Protein AF-A0A7J3SMW7-F1 (afdb_monomer_lite)

Radius of gyration: 13.25 Å; chains: 1; bounding box: 26×42×27 Å

Organism: NCBI:txid683846

pLDDT: mean 78.85, std 14.25, range [37.62, 91.25]

Sequence (72 aa):
MGVRSGAKEEKVEFIGGYKLTFVSSGGEVIGVLIEGPKFPRPLYIPKDPCTRLSVKLPENIRKFLIKEGFKL

Secondary structure (DSSP, 8-state):
----------EEEEETTEEEEEEEETTEEEEEEEEETTEEEEEEEE--TT----S---HHHHHHHHHTT---

Structure (mmCIF, N/CA/C/O backbone):
data_AF-A0A7J3SMW7-F1
#
_entry.id   AF-A0A7J3SMW7-F1
#
loop_
_atom_site.group_PDB
_atom_site.id
_atom_site.type_symbol
_atom_site.label_atom_id
_atom_site.label_alt_id
_atom_site.label_comp_id
_atom_site.label_asym_id
_atom_site.label_entity_id
_atom_site.label_seq_id
_atom_site.pdbx_PDB_ins_code
_atom_site.Cartn_x
_atom_site.Cartn_y
_atom_site.Cartn_z
_atom_site.occupancy
_atom_site.B_iso_or_equiv
_atom_site.auth_seq_id
_atom_site.auth_comp_id
_atom_site.auth_asym_id
_atom_site.auth_atom_id
_atom_site.pdbx_PDB_model_num
ATOM 1 N N . MET A 1 1 ? 8.117 -30.379 -14.432 1.00 37.62 1 MET A N 1
ATOM 2 C CA . MET A 1 1 ? 7.948 -29.145 -15.232 1.00 37.62 1 MET A CA 1
ATOM 3 C C . MET A 1 1 ? 7.541 -28.049 -14.259 1.00 37.62 1 MET A C 1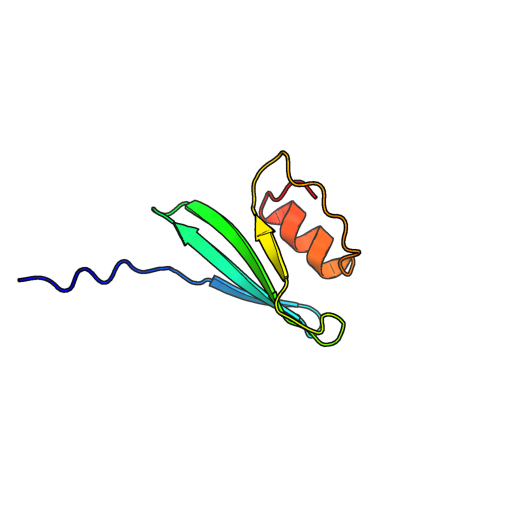
ATOM 5 O O . MET A 1 1 ? 6.551 -28.229 -13.565 1.00 37.62 1 MET A O 1
ATOM 9 N N . GLY A 1 2 ? 8.406 -27.051 -14.061 1.00 39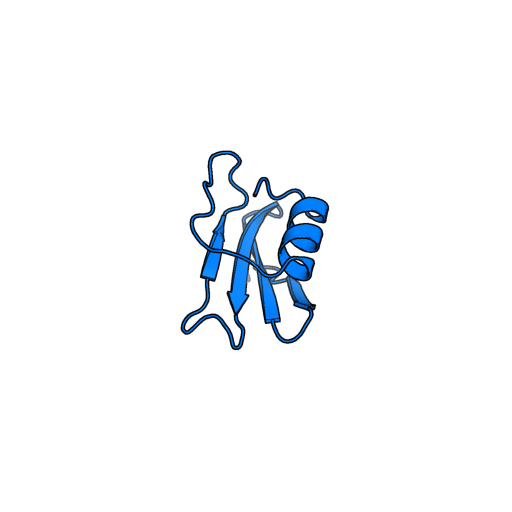.97 2 GLY A N 1
ATOM 10 C CA . GLY A 1 2 ? 8.388 -26.166 -12.893 1.00 39.97 2 GLY A CA 1
ATOM 11 C C . GLY A 1 2 ? 7.106 -25.353 -12.750 1.00 39.97 2 GLY A C 1
ATOM 12 O O . GLY A 1 2 ? 6.639 -24.738 -13.708 1.00 39.97 2 GLY A O 1
ATOM 13 N N . VAL A 1 3 ? 6.571 -25.336 -11.530 1.00 43.59 3 VAL A N 1
ATOM 14 C CA . VAL A 1 3 ? 5.575 -24.360 -11.100 1.00 43.59 3 VAL A CA 1
ATOM 15 C C . VAL A 1 3 ? 6.172 -22.972 -11.319 1.00 43.59 3 VAL A C 1
ATOM 17 O O . VAL A 1 3 ? 7.127 -22.574 -10.657 1.00 43.59 3 VAL A O 1
ATOM 20 N N . ARG A 1 4 ? 5.657 -22.233 -12.304 1.00 44.06 4 ARG A N 1
ATOM 21 C CA . ARG A 1 4 ? 5.901 -20.794 -12.408 1.00 44.06 4 ARG A CA 1
ATOM 22 C C . ARG A 1 4 ? 5.103 -20.132 -11.292 1.00 44.06 4 ARG A C 1
ATOM 24 O O . ARG A 1 4 ? 4.071 -19.516 -11.536 1.00 44.06 4 ARG A O 1
ATOM 31 N N . SER A 1 5 ? 5.575 -20.293 -10.062 1.00 45.06 5 SER A N 1
ATOM 32 C CA . SER A 1 5 ? 5.258 -19.383 -8.976 1.00 45.06 5 SER A CA 1
ATOM 33 C C . SER A 1 5 ? 5.900 -18.060 -9.369 1.00 45.06 5 SER A C 1
ATOM 35 O O . SER A 1 5 ? 7.047 -17.790 -9.030 1.00 45.06 5 SER A O 1
ATOM 37 N N . GLY A 1 6 ? 5.201 -17.276 -10.194 1.00 41.41 6 GLY A N 1
ATOM 38 C CA . GLY A 1 6 ? 5.486 -15.859 -10.328 1.00 41.41 6 GLY A CA 1
ATOM 39 C C . GLY A 1 6 ? 5.279 -15.282 -8.943 1.00 41.41 6 GLY A C 1
ATOM 40 O O . GLY A 1 6 ? 4.141 -15.026 -8.558 1.00 41.41 6 GLY A O 1
ATOM 41 N N . ALA A 1 7 ? 6.353 -15.219 -8.159 1.00 46.44 7 ALA A N 1
ATOM 42 C CA . ALA A 1 7 ? 6.337 -14.649 -6.832 1.00 46.44 7 ALA A CA 1
ATOM 43 C C . ALA A 1 7 ? 5.952 -13.179 -7.004 1.00 46.44 7 ALA A C 1
ATOM 45 O O . ALA A 1 7 ? 6.781 -12.325 -7.303 1.00 46.44 7 ALA A O 1
ATOM 46 N N . LYS A 1 8 ? 4.656 -12.884 -6.885 1.00 55.62 8 LYS A N 1
ATOM 47 C CA . LYS A 1 8 ? 4.226 -11.567 -6.450 1.00 55.62 8 LYS A CA 1
ATOM 48 C C . LYS A 1 8 ? 4.755 -11.457 -5.032 1.00 55.62 8 LYS A C 1
ATOM 50 O O . LYS A 1 8 ? 4.146 -11.965 -4.097 1.00 55.62 8 LYS A O 1
ATOM 55 N N . GLU A 1 9 ? 5.944 -10.890 -4.890 1.00 57.19 9 GLU A N 1
ATOM 56 C CA . GLU A 1 9 ? 6.431 -10.435 -3.597 1.00 57.19 9 GLU A CA 1
ATOM 57 C C . GLU A 1 9 ? 5.511 -9.296 -3.155 1.00 57.19 9 GLU A C 1
ATOM 59 O O . GLU A 1 9 ? 5.704 -8.125 -3.487 1.00 57.19 9 GLU A O 1
ATOM 64 N N . GLU A 1 10 ? 4.430 -9.678 -2.478 1.00 66.38 10 GLU A N 1
ATOM 65 C CA . GLU A 1 10 ? 3.518 -8.772 -1.799 1.00 66.38 10 GLU A CA 1
ATOM 66 C C . GLU A 1 10 ? 4.174 -8.367 -0.480 1.00 66.38 10 GLU A C 1
ATOM 68 O O . GLU A 1 10 ? 4.058 -9.046 0.541 1.00 66.38 10 GLU A O 1
ATOM 73 N N . LYS A 1 11 ? 4.913 -7.254 -0.504 1.00 81.69 11 LYS A N 1
ATOM 74 C CA . LYS A 1 11 ? 5.406 -6.622 0.724 1.00 81.69 11 LYS A CA 1
ATOM 75 C C . LYS A 1 11 ? 4.209 -5.971 1.413 1.00 81.69 11 LYS A C 1
ATOM 77 O O . LYS A 1 11 ? 3.557 -5.107 0.829 1.00 81.69 11 LYS A O 1
ATOM 82 N N . VAL A 1 12 ? 3.907 -6.388 2.640 1.00 87.38 12 VAL A N 1
ATOM 83 C CA . VAL A 1 12 ? 2.804 -5.830 3.434 1.00 87.38 12 VAL A CA 1
ATOM 84 C C . VAL A 1 12 ? 3.374 -5.027 4.595 1.00 87.38 12 VAL A C 1
ATOM 86 O O . VAL A 1 12 ? 4.184 -5.539 5.358 1.00 87.38 12 VAL A O 1
ATOM 89 N N . GLU A 1 13 ? 2.927 -3.783 4.738 1.00 87.88 13 GLU A N 1
ATOM 90 C CA . GLU A 1 13 ? 3.311 -2.864 5.811 1.00 87.88 13 GLU A CA 1
ATOM 91 C C . GLU A 1 13 ? 2.061 -2.386 6.555 1.00 87.88 13 GLU A C 1
ATOM 93 O O . GLU A 1 13 ? 1.028 -2.104 5.945 1.00 87.88 13 G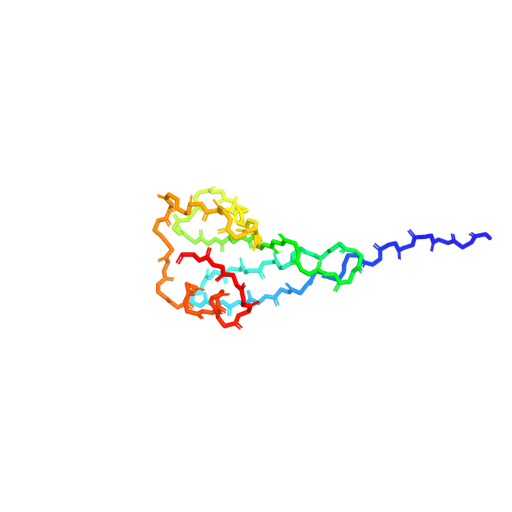LU A O 1
ATOM 98 N N . PHE A 1 14 ? 2.147 -2.255 7.878 1.00 88.62 14 PHE A N 1
ATOM 99 C CA . PHE A 1 14 ? 1.035 -1.783 8.705 1.00 88.62 14 PHE A CA 1
ATOM 100 C C . PHE A 1 14 ? 1.381 -0.442 9.348 1.00 88.62 14 PHE A C 1
ATOM 102 O O . PHE A 1 14 ? 2.312 -0.344 10.143 1.00 88.62 14 PHE A O 1
ATOM 109 N N . ILE A 1 15 ? 0.620 0.606 9.023 1.00 86.81 15 ILE A N 1
ATOM 110 C CA . ILE A 1 15 ? 0.900 1.978 9.465 1.00 86.81 15 ILE A CA 1
ATOM 111 C C . ILE A 1 15 ? -0.377 2.620 9.990 1.00 86.81 15 ILE A C 1
ATOM 113 O O . ILE A 1 15 ? -1.319 2.856 9.239 1.00 86.81 15 ILE A O 1
ATOM 117 N N . GLY A 1 16 ? -0.408 2.948 11.285 1.00 82.19 16 GLY A N 1
ATOM 118 C CA . GLY A 1 16 ? -1.499 3.727 11.887 1.00 82.19 16 GLY A CA 1
ATOM 119 C C . GLY A 1 16 ? -2.890 3.104 11.718 1.00 82.19 16 GLY A C 1
ATOM 120 O O . GLY A 1 16 ? -3.858 3.836 11.522 1.00 82.19 16 GLY A O 1
ATOM 121 N N . GLY A 1 17 ? -2.981 1.770 11.731 1.00 86.25 17 GLY A N 1
ATOM 122 C CA . GLY A 1 17 ? -4.230 1.028 11.518 1.00 86.25 17 GLY A CA 1
ATOM 123 C C . GLY A 1 17 ? -4.608 0.811 10.049 1.00 86.25 17 GLY A C 1
ATOM 124 O O . GLY A 1 17 ? -5.713 0.353 9.772 1.00 86.25 17 GLY A O 1
ATOM 125 N N . TYR A 1 18 ? -3.710 1.130 9.116 1.00 89.75 18 TYR A N 1
ATOM 126 C CA . TYR A 1 18 ? -3.868 0.839 7.695 1.00 89.75 18 TYR A CA 1
ATOM 127 C C . TYR A 1 18 ? -2.907 -0.262 7.280 1.00 89.75 18 TYR A C 1
ATOM 129 O O . TYR A 1 18 ? -1.758 -0.285 7.718 1.00 89.75 18 TYR A O 1
ATOM 137 N N . LYS A 1 19 ? -3.376 -1.141 6.406 1.00 90.75 19 LYS A N 1
ATOM 138 C CA . LYS A 1 19 ? -2.584 -2.172 5.749 1.00 90.75 19 LYS A CA 1
ATOM 139 C C . LYS A 1 19 ? -2.233 -1.689 4.348 1.00 90.75 19 LYS A C 1
ATOM 141 O O . LYS A 1 19 ? -3.120 -1.377 3.558 1.00 90.75 19 LYS A O 1
ATOM 146 N N . LEU A 1 20 ? -0.945 -1.612 4.060 1.00 91.06 20 LEU A N 1
ATOM 147 C CA . LEU A 1 20 ? -0.392 -1.251 2.766 1.00 91.06 20 LEU A CA 1
ATOM 148 C C . LEU A 1 20 ? 0.173 -2.520 2.138 1.00 91.06 20 LEU A C 1
ATOM 150 O O . LEU A 1 20 ? 1.105 -3.104 2.674 1.00 91.06 20 LEU A O 1
ATOM 154 N N . THR A 1 21 ? -0.380 -2.943 1.011 1.00 91.25 21 THR A N 1
ATOM 155 C CA . THR A 1 21 ? 0.095 -4.105 0.254 1.00 91.25 21 THR A CA 1
ATOM 156 C C . THR A 1 21 ? 0.759 -3.606 -1.017 1.00 91.25 21 THR A C 1
ATOM 158 O O . THR A 1 21 ? 0.085 -3.108 -1.916 1.00 91.25 21 THR A O 1
ATOM 161 N N . PHE A 1 22 ? 2.081 -3.692 -1.091 1.00 90.06 22 PHE A N 1
ATOM 162 C CA . PHE A 1 22 ? 2.832 -3.304 -2.276 1.00 90.06 22 PHE A CA 1
ATOM 163 C C . PHE A 1 22 ? 2.693 -4.372 -3.346 1.00 90.06 22 PHE A C 1
ATOM 165 O O . PHE A 1 22 ? 2.971 -5.549 -3.122 1.00 90.06 22 PHE A O 1
ATOM 172 N N . VAL A 1 23 ? 2.254 -3.936 -4.519 1.00 88.31 23 VAL A N 1
ATOM 173 C CA . VAL A 1 23 ? 2.095 -4.790 -5.683 1.00 88.31 23 VAL A CA 1
ATOM 174 C C . VAL A 1 23 ? 3.330 -4.613 -6.545 1.00 88.31 23 VAL A C 1
ATOM 176 O O . VAL A 1 23 ? 3.585 -3.522 -7.061 1.00 88.31 23 VAL A O 1
ATOM 179 N N . SER A 1 24 ? 4.074 -5.700 -6.705 1.00 85.69 24 SER A N 1
ATOM 180 C CA . SER A 1 24 ? 5.262 -5.752 -7.549 1.00 85.69 24 SER A CA 1
ATOM 181 C C . SER A 1 24 ? 4.991 -6.585 -8.799 1.00 85.69 24 SER A C 1
ATOM 183 O O . SER A 1 24 ? 4.299 -7.603 -8.747 1.00 85.69 24 SER A O 1
ATOM 185 N N . SER A 1 25 ? 5.537 -6.155 -9.933 1.00 83.06 25 SER A N 1
ATOM 186 C CA . SER A 1 25 ? 5.482 -6.872 -11.204 1.00 83.06 25 SER A CA 1
ATOM 187 C C . SER A 1 25 ? 6.866 -6.848 -11.840 1.00 83.06 25 SER A C 1
ATOM 189 O O . SER A 1 25 ? 7.433 -5.781 -12.037 1.00 83.06 25 SER A O 1
ATOM 191 N N . GLY A 1 26 ? 7.434 -8.022 -12.126 1.00 81.88 26 GLY A N 1
ATOM 192 C CA . GLY A 1 26 ? 8.776 -8.123 -12.718 1.00 81.88 26 GLY A CA 1
ATOM 193 C C . GLY A 1 26 ? 9.917 -7.629 -11.817 1.00 81.88 26 GLY A C 1
ATOM 194 O O . GLY A 1 26 ? 10.970 -7.277 -12.330 1.00 81.88 26 GLY A O 1
ATOM 195 N N . GLY A 1 27 ? 9.713 -7.588 -10.495 1.00 81.12 27 GLY A N 1
ATOM 196 C CA . GLY A 1 27 ? 10.685 -7.057 -9.529 1.00 81.12 27 GLY A CA 1
ATOM 197 C C . GLY A 1 27 ? 10.553 -5.555 -9.256 1.00 81.12 27 GLY A C 1
ATOM 198 O O . GLY A 1 27 ? 11.219 -5.038 -8.364 1.00 81.12 27 GLY A O 1
ATOM 199 N N . GLU A 1 28 ? 9.661 -4.855 -9.962 1.00 82.62 28 GLU A N 1
ATOM 200 C CA . GLU A 1 28 ? 9.391 -3.436 -9.738 1.00 82.62 28 GLU A CA 1
ATOM 201 C C . GLU A 1 28 ? 8.058 -3.234 -9.016 1.00 82.62 28 GLU A C 1
ATOM 203 O O . GLU A 1 28 ? 7.040 -3.828 -9.374 1.00 82.62 28 GLU A O 1
ATOM 208 N N . VAL A 1 29 ? 8.047 -2.365 -8.004 1.00 86.38 29 VAL A N 1
ATOM 209 C CA . VAL A 1 29 ? 6.813 -1.953 -7.321 1.00 86.38 29 VAL A CA 1
ATOM 210 C C . VAL A 1 29 ? 5.996 -1.089 -8.277 1.00 86.38 29 VAL A C 1
ATOM 212 O O . VAL A 1 29 ? 6.363 0.052 -8.549 1.00 86.38 29 VAL A O 1
ATOM 215 N N . ILE A 1 30 ? 4.871 -1.613 -8.756 1.00 88.19 30 ILE A N 1
ATOM 216 C CA . ILE A 1 30 ? 3.974 -0.917 -9.690 1.00 88.19 30 ILE A CA 1
ATOM 217 C C . ILE A 1 30 ? 2.861 -0.145 -8.976 1.00 88.19 30 ILE A C 1
ATOM 219 O O . ILE A 1 30 ? 2.255 0.761 -9.550 1.00 88.19 30 ILE A O 1
ATOM 223 N N . GLY A 1 31 ? 2.590 -0.469 -7.713 1.00 89.38 31 GLY A N 1
ATOM 224 C CA . GLY A 1 31 ? 1.544 0.190 -6.948 1.00 89.38 31 GLY A CA 1
ATOM 225 C C . GLY A 1 31 ? 1.443 -0.301 -5.515 1.00 89.38 31 GLY A C 1
ATOM 226 O O . GLY A 1 31 ? 2.212 -1.144 -5.059 1.00 89.38 31 GLY A O 1
ATOM 227 N N . VAL A 1 32 ? 0.471 0.245 -4.799 1.00 90.44 32 VAL A N 1
ATOM 228 C CA . VAL A 1 32 ? 0.156 -0.115 -3.421 1.00 90.44 32 VAL A CA 1
ATOM 229 C C . VAL A 1 32 ? -1.354 -0.182 -3.244 1.00 90.44 32 VAL A C 1
ATOM 231 O O . VAL A 1 32 ? -2.090 0.669 -3.735 1.00 90.44 32 VAL A O 1
ATOM 234 N N . LEU A 1 33 ? -1.827 -1.198 -2.539 1.00 91.19 33 LEU A N 1
ATOM 235 C CA . LEU A 1 33 ? -3.204 -1.324 -2.096 1.00 91.19 33 LEU A CA 1
ATOM 236 C C . LEU A 1 33 ? -3.286 -0.892 -0.633 1.00 91.19 33 LEU A C 1
ATOM 238 O O . LEU A 1 33 ? -2.543 -1.404 0.197 1.00 91.19 33 LEU A O 1
ATOM 242 N N . ILE A 1 34 ? -4.175 0.037 -0.308 1.00 90.25 34 ILE A N 1
ATOM 243 C CA . ILE A 1 34 ? -4.316 0.590 1.038 1.00 90.25 34 ILE A CA 1
ATOM 244 C C . ILE A 1 34 ? -5.683 0.211 1.580 1.00 90.25 34 ILE A C 1
ATOM 246 O O . ILE A 1 34 ? -6.715 0.618 1.051 1.00 90.25 34 ILE A O 1
ATOM 250 N N . GLU A 1 35 ? -5.687 -0.535 2.670 1.00 90.06 35 GLU A N 1
ATOM 251 C CA . GLU A 1 35 ? -6.883 -0.945 3.393 1.00 90.06 35 GLU A CA 1
ATOM 252 C C . GLU A 1 35 ? -6.862 -0.291 4.773 1.00 90.06 35 GLU A C 1
ATOM 254 O O . GLU A 1 35 ? -5.814 -0.205 5.410 1.00 90.06 35 GLU A O 1
ATOM 259 N N . GLY A 1 36 ? -7.999 0.192 5.266 1.00 87.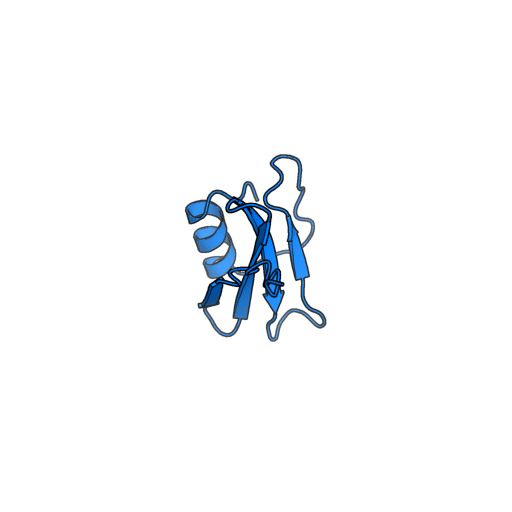94 36 GLY A N 1
ATOM 260 C CA . GLY A 1 36 ? -8.058 0.738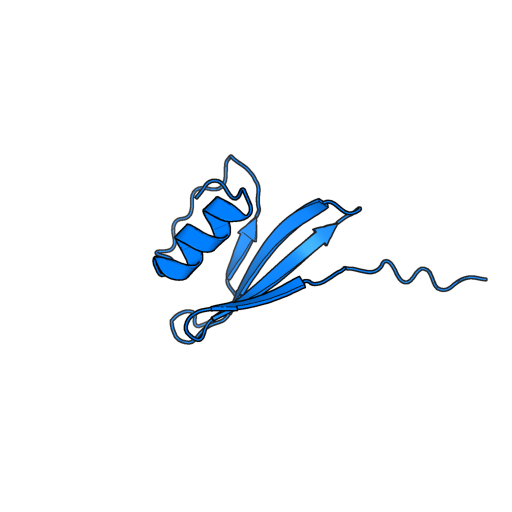 6.618 1.00 87.94 36 GLY A CA 1
ATOM 261 C C . GLY A 1 36 ? -9.421 1.314 6.975 1.00 87.94 36 GLY A C 1
ATOM 262 O O . GLY A 1 36 ? -10.286 1.433 6.114 1.00 87.94 36 GLY A O 1
ATOM 263 N N . PRO A 1 37 ? -9.617 1.728 8.234 1.00 82.19 37 PRO A N 1
ATOM 264 C CA . PRO A 1 37 ? -10.934 2.072 8.772 1.00 82.19 37 PRO A CA 1
ATOM 265 C C . PRO A 1 37 ? -11.582 3.296 8.109 1.00 82.19 37 PRO A C 1
ATOM 267 O O . PRO A 1 37 ? -12.800 3.433 8.134 1.00 82.19 37 PRO A O 1
ATOM 270 N N . LYS A 1 38 ? -10.789 4.193 7.505 1.00 81.31 38 LYS A N 1
ATOM 271 C CA . LYS A 1 38 ? -11.310 5.349 6.752 1.00 81.31 38 LYS A CA 1
ATOM 272 C C . LYS A 1 38 ? -11.645 5.037 5.293 1.00 81.31 38 LYS A C 1
ATOM 274 O O . LYS A 1 38 ? -12.217 5.893 4.622 1.00 81.31 38 LYS A O 1
ATOM 279 N N . PHE A 1 39 ? -11.288 3.854 4.797 1.00 81.62 39 PHE A N 1
ATOM 280 C CA . PHE A 1 39 ? -11.554 3.444 3.426 1.00 81.62 39 PHE A CA 1
ATOM 281 C C . PHE A 1 39 ? -12.580 2.306 3.429 1.00 81.62 39 PHE A C 1
ATOM 283 O O . PHE A 1 39 ? -12.273 1.217 3.906 1.00 81.62 39 PHE A O 1
ATOM 290 N N . PRO A 1 40 ? -13.793 2.509 2.882 1.00 81.75 40 PRO A N 1
ATOM 291 C CA . PRO A 1 40 ? -14.808 1.454 2.841 1.00 81.75 40 PRO A CA 1
ATOM 292 C C . PRO A 1 40 ? -14.417 0.292 1.915 1.00 81.75 40 PRO A C 1
ATOM 294 O O . PRO A 1 40 ? -15.043 -0.763 1.948 1.00 81.75 40 PRO A O 1
ATOM 297 N N . ARG A 1 41 ? -13.414 0.494 1.052 1.00 84.94 41 ARG A N 1
ATOM 298 C CA . ARG A 1 41 ? -12.850 -0.505 0.141 1.00 84.94 41 ARG A CA 1
ATOM 299 C C . ARG A 1 41 ? -11.335 -0.313 0.031 1.00 84.94 41 ARG A C 1
ATOM 301 O O . ARG A 1 41 ? -10.879 0.818 0.213 1.00 84.94 41 ARG A O 1
ATOM 308 N N . PRO A 1 42 ? -10.576 -1.367 -0.315 1.00 86.56 42 PRO A N 1
ATOM 309 C CA . PRO A 1 42 ? -9.156 -1.244 -0.618 1.00 86.56 42 PRO A CA 1
ATOM 310 C C . PRO A 1 42 ? -8.911 -0.194 -1.706 1.00 86.56 42 PRO A C 1
ATOM 312 O O . PRO A 1 42 ? -9.532 -0.229 -2.769 1.00 86.56 42 PRO A O 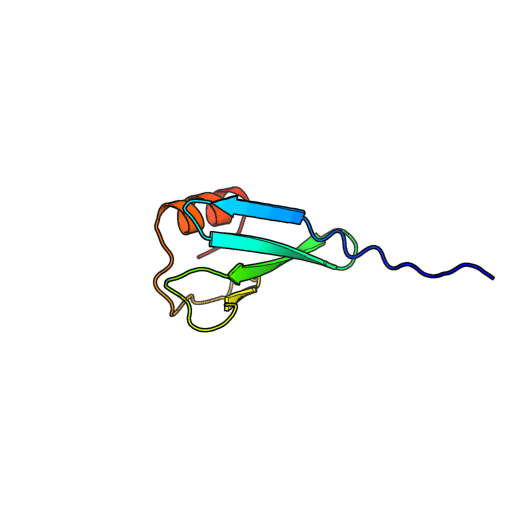1
ATOM 315 N N . LEU A 1 43 ? -8.009 0.745 -1.439 1.00 87.69 43 LEU A N 1
ATOM 316 C CA . LEU A 1 43 ? -7.635 1.807 -2.360 1.00 87.69 43 LEU A CA 1
ATOM 317 C C . LEU A 1 43 ? -6.343 1.425 -3.074 1.00 87.69 43 LEU A C 1
ATOM 319 O O . LEU A 1 43 ? -5.280 1.402 -2.460 1.00 87.69 43 LEU A O 1
ATOM 323 N N . TYR A 1 44 ? -6.424 1.154 -4.371 1.00 88.00 44 TYR A N 1
ATOM 324 C CA . TYR A 1 44 ? -5.232 0.958 -5.186 1.00 88.00 44 TYR A CA 1
ATOM 325 C C . TYR A 1 44 ? -4.655 2.303 -5.627 1.00 88.00 44 TYR A C 1
ATOM 327 O O . TYR A 1 44 ? -5.363 3.140 -6.189 1.00 88.00 44 TYR A O 1
ATOM 335 N N . ILE A 1 45 ? -3.361 2.489 -5.394 1.00 87.06 45 ILE A N 1
ATOM 336 C CA . ILE A 1 45 ? -2.592 3.649 -5.822 1.00 87.06 45 ILE A CA 1
ATOM 337 C C . ILE A 1 45 ? -1.440 3.153 -6.693 1.00 87.06 45 ILE A C 1
ATOM 339 O O . ILE A 1 45 ? -0.528 2.499 -6.182 1.00 87.06 45 ILE A O 1
ATOM 343 N N . PRO A 1 46 ? -1.451 3.451 -7.998 1.00 87.88 46 PRO A N 1
ATOM 344 C CA . PRO A 1 46 ? -0.315 3.153 -8.854 1.00 87.88 46 PRO A CA 1
ATOM 345 C C . PRO A 1 46 ? 0.887 4.040 -8.499 1.00 87.88 46 PRO A C 1
ATOM 347 O O . PRO A 1 46 ? 0.733 5.185 -8.076 1.00 87.88 46 PRO A O 1
ATOM 350 N N . LYS A 1 47 ? 2.102 3.516 -8.698 1.00 85.69 47 LYS A N 1
ATOM 351 C CA . LYS A 1 47 ? 3.359 4.275 -8.533 1.00 85.69 47 LYS A CA 1
ATOM 352 C C . LYS A 1 47 ? 3.603 5.271 -9.681 1.00 85.69 47 LYS A C 1
ATOM 354 O O . LYS A 1 47 ? 4.593 5.998 -9.687 1.00 85.69 47 LYS A O 1
ATOM 359 N N . ASP A 1 48 ? 2.690 5.315 -10.645 1.00 81.06 48 ASP A N 1
ATOM 360 C CA . ASP A 1 48 ? 2.804 6.092 -11.869 1.00 81.06 48 ASP A CA 1
ATOM 361 C C . ASP A 1 48 ? 2.909 7.605 -11.582 1.00 81.06 48 ASP A C 1
ATOM 363 O O . ASP A 1 48 ? 2.089 8.142 -10.827 1.00 81.06 48 ASP A O 1
ATOM 367 N N . PRO A 1 49 ? 3.885 8.325 -12.165 1.00 67.81 49 PRO A N 1
ATOM 368 C CA . PRO A 1 49 ? 4.135 9.739 -11.874 1.00 67.81 49 PRO A CA 1
ATOM 369 C C . PRO A 1 49 ? 2.992 10.678 -12.289 1.00 67.81 49 PRO A C 1
ATOM 371 O O . PRO A 1 49 ? 2.945 11.813 -11.818 1.00 67.81 49 PRO A O 1
ATOM 374 N N . CYS A 1 50 ? 2.076 10.229 -13.151 1.00 66.75 50 CYS A N 1
ATOM 375 C CA . CYS A 1 50 ? 0.899 10.995 -13.565 1.00 66.75 50 CYS A CA 1
ATOM 376 C C . CYS A 1 50 ? -0.330 10.772 -12.667 1.00 66.75 50 CYS A C 1
ATOM 378 O O . CYS A 1 50 ? -1.398 11.335 -12.929 1.00 66.75 50 CYS A O 1
ATOM 380 N N . THR A 1 51 ? -0.205 9.978 -11.603 1.00 69.94 51 THR A N 1
ATOM 381 C CA . THR A 1 51 ? -1.324 9.648 -10.717 1.00 69.94 51 THR A CA 1
ATOM 382 C C . THR A 1 51 ? -1.727 10.854 -9.875 1.00 69.94 51 THR A C 1
ATOM 384 O O . THR A 1 51 ? -1.113 11.168 -8.859 1.00 69.94 51 THR A O 1
ATOM 387 N N . ARG A 1 52 ? -2.817 11.524 -10.257 1.00 66.81 52 ARG A N 1
ATOM 388 C CA . ARG A 1 52 ? -3.469 12.515 -9.394 1.00 66.81 52 ARG A CA 1
ATOM 389 C C . ARG A 1 52 ? -4.299 11.807 -8.333 1.00 66.81 52 ARG A C 1
ATOM 391 O O . ARG A 1 52 ? -5.405 11.333 -8.597 1.00 66.81 52 ARG A O 1
ATOM 398 N N . LEU A 1 53 ? -3.782 11.777 -7.111 1.00 70.88 53 LEU A N 1
ATOM 399 C CA . LEU A 1 53 ? -4.541 11.326 -5.954 1.00 70.88 53 LEU A CA 1
ATOM 400 C C . LEU A 1 53 ? -5.702 12.282 -5.680 1.00 70.88 53 LEU A C 1
ATOM 402 O O . LEU A 1 53 ? -5.519 13.399 -5.205 1.00 70.88 53 LEU A O 1
ATOM 406 N N . SER A 1 54 ? -6.919 11.817 -5.952 1.00 67.50 54 SER A N 1
ATOM 407 C CA . SER A 1 54 ? -8.143 12.538 -5.573 1.00 67.50 54 SER A CA 1
ATOM 408 C C . SER A 1 54 ? -8.584 12.232 -4.136 1.00 67.50 54 SER A C 1
ATOM 410 O O . SER A 1 54 ? -9.469 12.892 -3.597 1.00 67.50 54 SER A O 1
ATOM 412 N N . VAL A 1 55 ? -7.965 11.238 -3.492 1.00 74.31 55 VAL A N 1
ATOM 413 C CA . VAL A 1 55 ? -8.284 10.806 -2.129 1.00 74.31 55 VAL A CA 1
ATOM 414 C C . VAL A 1 55 ? -7.318 11.424 -1.122 1.00 74.31 55 VAL A C 1
ATOM 416 O O . VAL A 1 55 ? -6.100 11.371 -1.281 1.00 74.31 55 VAL A O 1
ATOM 419 N N . LYS A 1 56 ? -7.866 11.961 -0.026 1.00 80.06 56 LYS A N 1
ATOM 420 C CA . LYS A 1 56 ? -7.072 12.398 1.127 1.00 80.06 56 LYS A CA 1
ATOM 421 C C . LYS A 1 56 ? -6.546 11.183 1.891 1.00 80.06 56 LYS A C 1
ATOM 423 O O . LYS A 1 56 ? -7.275 10.560 2.661 1.00 80.06 56 LYS A O 1
ATOM 428 N N . LEU A 1 57 ? -5.268 10.874 1.696 1.00 84.00 57 LEU A N 1
ATOM 429 C CA . LEU A 1 57 ? -4.553 9.902 2.517 1.00 84.00 57 LEU A CA 1
ATOM 430 C C . LEU A 1 57 ? -4.185 10.499 3.885 1.00 84.00 57 LEU A C 1
ATOM 432 O O . LEU A 1 57 ? -3.859 11.686 3.967 1.00 84.00 57 LEU A O 1
ATOM 436 N N . PRO A 1 58 ? -4.164 9.685 4.953 1.00 86.00 58 PRO A N 1
ATOM 437 C CA . PRO A 1 58 ? -3.524 10.055 6.209 1.00 86.00 58 PRO A CA 1
ATOM 438 C C . PRO A 1 58 ? -2.065 10.470 5.987 1.00 86.00 58 PRO A C 1
ATOM 440 O O . PRO A 1 58 ? -1.345 9.832 5.217 1.00 86.00 58 PRO A O 1
ATOM 443 N N . GLU A 1 59 ? -1.603 11.496 6.702 1.00 87.31 59 GLU A N 1
ATOM 444 C CA . GLU A 1 59 ? -0.250 12.043 6.527 1.00 87.31 59 GLU A CA 1
ATOM 445 C C . GLU A 1 59 ? 0.856 11.001 6.712 1.00 87.31 59 GLU A C 1
ATOM 447 O O . GLU A 1 59 ? 1.826 11.006 5.959 1.00 87.31 59 GLU A O 1
ATOM 452 N N . ASN A 1 60 ? 0.699 10.081 7.668 1.00 87.94 60 ASN A N 1
ATOM 453 C CA . ASN A 1 60 ? 1.676 9.017 7.916 1.00 87.94 60 ASN A CA 1
ATOM 454 C C . ASN A 1 60 ? 1.843 8.106 6.694 1.00 87.94 60 ASN A C 1
ATOM 456 O O . ASN A 1 60 ? 2.967 7.802 6.305 1.00 87.94 60 ASN A O 1
ATOM 460 N N . ILE A 1 61 ? 0.730 7.738 6.050 1.00 88.25 61 ILE A N 1
ATOM 461 C CA . ILE A 1 61 ? 0.741 6.923 4.831 1.00 88.25 61 ILE A CA 1
ATOM 462 C C . ILE A 1 61 ? 1.336 7.721 3.679 1.00 88.25 61 ILE A C 1
ATOM 464 O O . ILE A 1 61 ? 2.214 7.229 2.984 1.00 88.25 61 ILE A O 1
ATOM 468 N N . ARG A 1 62 ? 0.914 8.977 3.501 1.00 86.94 62 ARG A N 1
ATOM 469 C CA . ARG A 1 62 ? 1.442 9.830 2.432 1.00 86.94 62 ARG A CA 1
ATOM 470 C C . ARG A 1 62 ? 2.960 9.995 2.542 1.00 86.94 62 ARG A C 1
ATOM 472 O O . ARG A 1 62 ? 3.661 9.805 1.555 1.00 86.94 62 ARG A O 1
ATOM 479 N N . LYS A 1 63 ? 3.477 10.291 3.740 1.00 87.75 63 LYS A N 1
ATOM 480 C CA . LYS A 1 63 ? 4.922 10.402 4.003 1.00 87.75 63 LYS A CA 1
ATOM 481 C C . LYS A 1 63 ? 5.651 9.089 3.724 1.00 87.75 63 LYS A C 1
ATOM 483 O O . LYS A 1 63 ? 6.748 9.117 3.177 1.00 87.75 63 LYS A O 1
ATOM 488 N N . PHE A 1 64 ? 5.047 7.960 4.083 1.00 88.25 64 PHE A N 1
ATOM 489 C CA . PHE A 1 64 ? 5.613 6.643 3.816 1.00 88.25 64 PHE A CA 1
ATOM 490 C C . PHE A 1 64 ? 5.692 6.339 2.315 1.00 88.25 64 PHE A C 1
ATOM 492 O O . PHE A 1 64 ? 6.744 5.961 1.815 1.00 88.25 64 PHE A O 1
ATOM 499 N N . LEU A 1 65 ? 4.619 6.597 1.571 1.00 86.62 65 LEU A N 1
ATOM 500 C CA . LEU A 1 65 ? 4.581 6.369 0.127 1.00 86.62 65 LEU A CA 1
ATOM 501 C C . LEU A 1 65 ? 5.543 7.284 -0.636 1.00 86.62 65 LEU A C 1
ATOM 503 O O . LEU A 1 65 ? 6.210 6.826 -1.559 1.00 86.62 65 LEU A O 1
ATOM 507 N N . ILE A 1 66 ? 5.683 8.545 -0.219 1.00 86.38 66 ILE A N 1
ATOM 508 C CA . ILE A 1 66 ? 6.689 9.456 -0.785 1.00 86.38 66 ILE A CA 1
ATOM 509 C C . ILE A 1 66 ? 8.108 8.912 -0.551 1.00 86.38 66 ILE A C 1
ATOM 511 O O . ILE A 1 66 ? 8.931 8.973 -1.462 1.00 86.38 66 ILE A O 1
ATOM 515 N N . LYS A 1 67 ? 8.394 8.331 0.627 1.00 86.62 67 LYS A N 1
ATOM 516 C CA . LYS A 1 67 ? 9.684 7.668 0.902 1.00 86.62 67 LYS A CA 1
ATOM 517 C C . LYS A 1 67 ? 9.926 6.450 0.006 1.00 86.62 67 LYS A C 1
ATOM 519 O O . LYS A 1 67 ? 11.040 6.289 -0.473 1.00 86.62 67 LYS A O 1
ATOM 524 N N . GLU A 1 68 ? 8.893 5.655 -0.276 1.00 82.31 68 GLU A N 1
ATOM 525 C CA . GLU A 1 68 ? 8.967 4.519 -1.217 1.00 82.31 68 GLU A CA 1
ATOM 526 C C . GLU A 1 68 ? 9.008 4.964 -2.703 1.00 82.31 68 GLU A C 1
ATOM 528 O O . GLU A 1 68 ? 9.079 4.138 -3.622 1.00 82.31 68 GLU A O 1
ATOM 533 N N . GLY A 1 69 ? 8.971 6.277 -2.965 1.00 81.69 69 GLY A N 1
ATOM 534 C CA . GLY A 1 69 ? 9.120 6.867 -4.295 1.00 81.69 69 GLY A CA 1
ATOM 535 C C . GLY A 1 69 ? 7.817 7.056 -5.073 1.00 81.69 69 GLY A C 1
ATOM 536 O O . GLY A 1 69 ? 7.863 7.215 -6.291 1.00 81.69 69 GLY A O 1
ATOM 537 N N . PHE A 1 70 ? 6.659 7.029 -4.411 1.00 84.38 70 PHE A N 1
ATOM 538 C CA . PHE A 1 70 ? 5.382 7.391 -5.030 1.00 84.38 70 PHE A CA 1
ATOM 539 C C . PHE A 1 70 ? 5.263 8.917 -5.137 1.00 84.38 70 PHE A C 1
ATOM 541 O O . PHE A 1 70 ? 5.514 9.640 -4.170 1.00 84.38 70 PHE A O 1
ATOM 548 N N . LYS A 1 71 ? 4.841 9.419 -6.301 1.00 72.81 71 LYS A N 1
ATOM 549 C CA . LYS A 1 71 ? 4.592 10.852 -6.520 1.00 72.81 71 LYS A CA 1
ATOM 550 C C . LYS A 1 71 ? 3.102 11.146 -6.301 1.00 72.81 71 LYS A C 1
ATOM 552 O O . LYS A 1 71 ? 2.296 10.847 -7.174 1.00 72.81 71 LYS A O 1
ATOM 557 N N . LEU A 1 72 ? 2.758 11.662 -5.112 1.00 72.94 72 LEU A N 1
ATOM 558 C CA . LEU A 1 72 ? 1.388 11.809 -4.580 1.00 72.94 72 LEU A CA 1
ATOM 559 C C . LEU A 1 72 ? 1.018 13.241 -4.166 1.00 72.94 72 LEU A C 1
ATOM 561 O O . LEU A 1 72 ? 1.729 13.843 -3.320 1.00 72.94 72 LEU A O 1
#

Foldseek 3Di:
DDDPCVPQVFDWDADPAKIWTFGDDPNHGQWIWIDGDVDPDTDIDGLDQPDDPPDDDDPRVVVVVVVVNRND